Protein AF-G2Z989-F1 (afdb_monomer_lite)

Organism: Listeria ivanovii (strain ATCC BAA-678 / PAM 55) (NCBI:txid881621)

pLDDT: mean 80.92, std 8.02, range [47.34, 90.38]

Radius of gyration: 18.55 Å; chains: 1; bounding box: 45×17×51 Å

Foldseek 3Di:
DLLVLLVVLLVVLVVQVVVLVVVLVVVLVCCVVVVDDDDNPDRSCVDPSNVVSVVSNVSSVVSVVVVVVVVVVVVVD

Sequence (77 aa):
MNFKYFMLNGIIGLILVFLIQSLQFIRVLAIKSGFMDGSPDYNLLTTHLVIVPIVFFIISLIFLLLWLYKDLEINKG

Structure (mmCIF, N/CA/C/O backbone):
data_AF-G2Z989-F1
#
_entry.id   AF-G2Z989-F1
#
loop_
_atom_site.group_PDB
_atom_site.id
_atom_site.type_symbol
_atom_site.label_atom_id
_atom_site.label_alt_id
_atom_site.label_comp_id
_atom_site.label_asym_id
_atom_site.label_entity_id
_atom_site.label_seq_id
_atom_site.pdbx_PDB_ins_code
_atom_site.Cartn_x
_atom_site.Cartn_y
_atom_site.Cartn_z
_atom_site.occupancy
_atom_site.B_iso_or_equiv
_atom_site.auth_seq_id
_atom_site.auth_comp_id
_atom_site.auth_asym_id
_atom_site.auth_atom_id
_atom_site.pdbx_PDB_model_num
ATOM 1 N N . MET A 1 1 ? -6.710 3.283 21.402 1.00 61.34 1 MET A N 1
ATOM 2 C CA . MET A 1 1 ? -5.877 2.130 20.983 1.00 61.34 1 MET A CA 1
ATOM 3 C C . MET A 1 1 ? -6.066 1.816 19.499 1.00 61.34 1 MET A C 1
ATOM 5 O O . MET A 1 1 ? -5.107 1.963 18.758 1.00 61.34 1 MET A O 1
ATOM 9 N N . ASN A 1 2 ? -7.289 1.527 19.037 1.00 66.44 2 ASN A N 1
ATOM 10 C CA . ASN A 1 2 ? -7.584 1.198 17.627 1.00 66.44 2 ASN A CA 1
ATOM 11 C C . ASN A 1 2 ? -7.267 2.327 16.624 1.00 66.44 2 ASN A C 1
ATOM 13 O O . ASN A 1 2 ? -6.732 2.047 15.558 1.00 66.44 2 ASN A O 1
ATOM 17 N N . PHE A 1 3 ? -7.472 3.601 16.991 1.00 73.81 3 PHE A N 1
ATOM 18 C CA . PHE A 1 3 ? -7.145 4.745 16.122 1.00 73.81 3 PHE A CA 1
ATOM 19 C C . PHE A 1 3 ? -5.646 4.850 15.772 1.00 73.81 3 PHE A C 1
ATOM 21 O O . PHE A 1 3 ? -5.284 5.175 14.645 1.00 73.81 3 PHE A O 1
ATOM 28 N N . LYS A 1 4 ? -4.752 4.500 16.710 1.00 77.75 4 LYS A N 1
ATOM 29 C CA . LYS A 1 4 ? -3.302 4.455 16.449 1.00 77.75 4 LYS A CA 1
ATOM 30 C C . LYS A 1 4 ? -2.961 3.379 15.413 1.00 77.75 4 LYS A C 1
ATOM 32 O O . LYS A 1 4 ? -2.148 3.631 14.532 1.00 77.75 4 LYS A O 1
ATOM 37 N N . TYR A 1 5 ? -3.600 2.209 15.493 1.00 77.94 5 TYR A N 1
ATOM 38 C CA . TYR A 1 5 ? -3.423 1.134 14.512 1.00 77.94 5 TYR A CA 1
ATOM 39 C C . TYR A 1 5 ? -4.049 1.466 13.154 1.00 77.94 5 TYR A C 1
ATOM 41 O O . TYR A 1 5 ? -3.469 1.119 12.131 1.00 77.94 5 TYR A O 1
ATOM 49 N N . PHE A 1 6 ? -5.176 2.183 13.124 1.00 78.62 6 PHE A N 1
ATOM 50 C CA . PHE A 1 6 ? -5.746 2.741 11.895 1.00 78.62 6 PHE A CA 1
ATOM 51 C C . PHE A 1 6 ? -4.734 3.648 11.182 1.00 78.62 6 PHE A C 1
ATOM 53 O O . PHE A 1 6 ? -4.372 3.370 10.037 1.00 78.62 6 PHE A O 1
ATOM 60 N N . MET A 1 7 ? -4.229 4.670 11.885 1.00 79.44 7 MET A N 1
ATOM 61 C CA . MET A 1 7 ? -3.263 5.632 11.344 1.00 79.44 7 MET A CA 1
ATOM 62 C C . MET A 1 7 ? -1.980 4.942 10.876 1.00 79.44 7 MET A C 1
ATOM 64 O O . MET A 1 7 ? -1.494 5.212 9.782 1.00 79.44 7 MET A O 1
ATOM 68 N N . LEU A 1 8 ? -1.450 4.014 11.676 1.00 82.56 8 LEU A N 1
ATOM 69 C CA . LEU A 1 8 ? -0.217 3.299 11.360 1.00 82.56 8 LEU A CA 1
ATOM 70 C C . LEU A 1 8 ? -0.386 2.391 10.131 1.00 82.56 8 LEU A C 1
ATOM 72 O O . LEU A 1 8 ? 0.437 2.455 9.223 1.00 82.56 8 LEU A O 1
ATOM 76 N N . ASN A 1 9 ? -1.470 1.612 10.046 1.00 81.44 9 ASN A N 1
ATOM 77 C CA . ASN A 1 9 ? -1.743 0.773 8.872 1.00 81.44 9 ASN A CA 1
ATOM 78 C C . ASN A 1 9 ? -2.037 1.602 7.614 1.00 81.44 9 ASN A C 1
ATOM 80 O O . ASN A 1 9 ? -1.609 1.225 6.526 1.00 81.44 9 ASN A O 1
ATOM 84 N N . GLY A 1 10 ? -2.713 2.746 7.756 1.00 80.25 10 GLY A N 1
ATOM 85 C CA . GLY A 1 10 ? -2.965 3.665 6.645 1.00 80.25 10 GLY A CA 1
ATOM 86 C C . GLY A 1 10 ? -1.672 4.271 6.094 1.00 80.25 10 GLY A C 1
ATOM 87 O O . GLY A 1 10 ? -1.457 4.277 4.884 1.00 80.25 10 GLY A O 1
ATOM 88 N N . ILE A 1 11 ? -0.769 4.707 6.979 1.00 88.25 11 ILE A N 1
ATOM 89 C CA . ILE A 1 11 ? 0.553 5.220 6.593 1.00 88.25 11 ILE A CA 1
ATOM 90 C C . ILE A 1 11 ? 1.393 4.121 5.930 1.00 88.25 11 ILE A C 1
ATOM 92 O O . ILE A 1 11 ? 1.999 4.377 4.894 1.00 88.25 11 ILE A O 1
ATOM 96 N N . ILE A 1 12 ? 1.398 2.895 6.465 1.00 87.50 12 ILE A N 1
ATOM 97 C CA . ILE A 1 12 ? 2.103 1.764 5.838 1.00 87.50 12 ILE A CA 1
ATOM 98 C C . ILE A 1 12 ? 1.552 1.481 4.434 1.00 87.50 12 ILE A C 1
ATOM 100 O O . ILE A 1 12 ? 2.336 1.333 3.497 1.00 87.50 12 ILE A O 1
ATOM 104 N N . GLY A 1 13 ? 0.227 1.460 4.262 1.00 84.69 13 GLY A N 1
ATOM 105 C CA . GLY A 1 13 ? -0.406 1.296 2.952 1.00 84.69 13 GLY A CA 1
ATOM 106 C C . GLY A 1 13 ? 0.026 2.374 1.953 1.00 84.69 13 GLY A C 1
ATOM 107 O O . GLY A 1 13 ? 0.412 2.052 0.830 1.00 84.69 13 GLY A O 1
ATOM 108 N N . LEU A 1 14 ? 0.054 3.643 2.374 1.00 86.31 14 LEU A N 1
ATOM 109 C CA . LEU A 1 14 ? 0.523 4.762 1.547 1.00 86.31 14 LE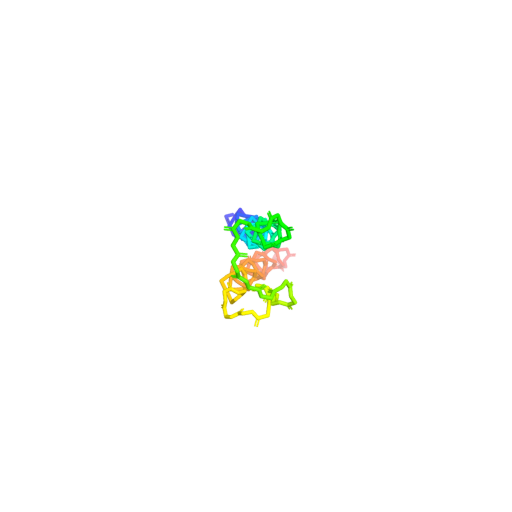U A CA 1
ATOM 110 C C . LEU A 1 14 ? 2.008 4.652 1.182 1.00 86.31 14 LEU A C 1
ATOM 112 O O . LEU A 1 14 ? 2.366 4.872 0.025 1.00 86.31 14 LEU A O 1
ATOM 116 N N . ILE A 1 15 ? 2.864 4.277 2.135 1.00 90.38 15 ILE A N 1
ATOM 117 C CA . ILE A 1 15 ? 4.297 4.064 1.888 1.00 90.38 15 ILE A CA 1
ATOM 118 C C . ILE A 1 15 ? 4.497 2.942 0.865 1.00 90.38 15 ILE A C 1
ATOM 120 O O . ILE A 1 15 ? 5.307 3.084 -0.047 1.00 90.38 15 ILE A O 1
ATOM 124 N N . LEU A 1 16 ? 3.739 1.848 0.963 1.00 86.38 16 LEU A N 1
ATOM 125 C CA . LEU A 1 16 ? 3.816 0.739 0.011 1.00 86.38 16 LEU A CA 1
ATOM 126 C C . LEU A 1 16 ? 3.387 1.154 -1.402 1.00 86.38 16 LEU A C 1
ATOM 128 O O . LEU A 1 16 ? 4.065 0.800 -2.366 1.00 86.38 16 LEU A O 1
ATOM 132 N N . VAL A 1 17 ? 2.315 1.943 -1.541 1.00 87.62 17 VAL A N 1
ATOM 133 C CA . VAL A 1 17 ? 1.919 2.511 -2.844 1.00 87.62 17 VAL A CA 1
ATOM 134 C C . VAL A 1 17 ? 3.023 3.409 -3.396 1.00 87.62 17 VAL A C 1
ATOM 136 O O . VAL A 1 17 ? 3.382 3.289 -4.567 1.00 87.62 17 VAL A O 1
ATOM 139 N N . PHE A 1 18 ? 3.595 4.276 -2.558 1.00 87.19 18 PHE A N 1
ATOM 140 C CA . PHE A 1 18 ? 4.690 5.154 -2.955 1.00 87.19 18 PHE A CA 1
ATOM 141 C C . PHE A 1 18 ? 5.904 4.359 -3.451 1.00 87.19 18 PHE A C 1
ATOM 143 O O . PHE A 1 18 ? 6.420 4.653 -4.525 1.00 87.19 18 PHE A O 1
ATOM 150 N N . LEU A 1 19 ? 6.306 3.305 -2.736 1.00 89.19 19 LEU A N 1
ATOM 151 C CA . LEU A 1 19 ? 7.421 2.445 -3.134 1.00 89.19 19 LEU A CA 1
ATOM 152 C C . LEU A 1 19 ? 7.181 1.766 -4.487 1.00 89.19 19 LEU A C 1
ATOM 154 O O . LEU A 1 19 ? 8.077 1.781 -5.330 1.00 89.19 19 LEU A O 1
ATOM 158 N N . ILE A 1 20 ? 5.985 1.214 -4.725 1.00 87.94 20 ILE A N 1
ATOM 159 C CA . ILE A 1 20 ? 5.631 0.593 -6.014 1.00 87.94 20 ILE A CA 1
ATOM 160 C C . ILE A 1 20 ? 5.742 1.61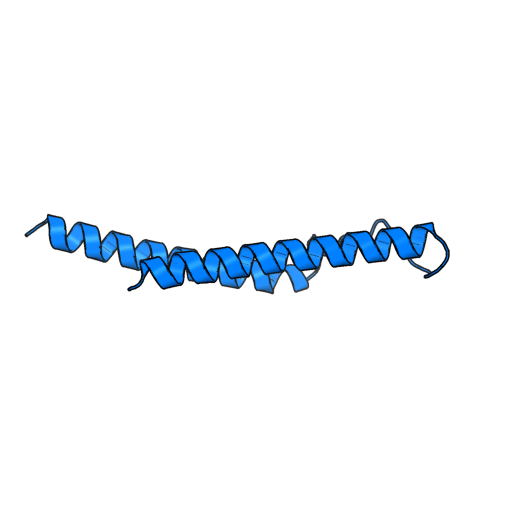8 -7.152 1.00 87.94 20 ILE A C 1
ATOM 162 O O . ILE A 1 20 ? 6.331 1.325 -8.193 1.00 87.94 20 ILE A O 1
ATOM 166 N N . GLN A 1 21 ? 5.249 2.838 -6.933 1.00 84.94 21 GLN A N 1
ATOM 167 C CA . GLN A 1 21 ? 5.331 3.925 -7.910 1.00 84.94 21 GLN A CA 1
ATOM 168 C C . GLN A 1 21 ? 6.777 4.382 -8.153 1.00 84.94 21 GLN A C 1
ATOM 170 O O . GLN A 1 21 ? 7.166 4.608 -9.299 1.00 84.94 21 GLN A O 1
ATOM 175 N N . SER A 1 22 ? 7.604 4.476 -7.107 1.00 86.25 22 SER A N 1
ATOM 176 C CA . SER A 1 22 ? 9.029 4.803 -7.239 1.00 86.25 22 SER A CA 1
ATOM 177 C C . SER A 1 22 ? 9.794 3.728 -8.013 1.00 86.25 22 SER A C 1
ATOM 179 O O . SER A 1 22 ? 10.578 4.055 -8.900 1.00 86.25 22 SER A O 1
ATOM 181 N N . LEU A 1 23 ? 9.535 2.447 -7.736 1.00 87.25 23 LEU A N 1
ATOM 182 C CA . LEU A 1 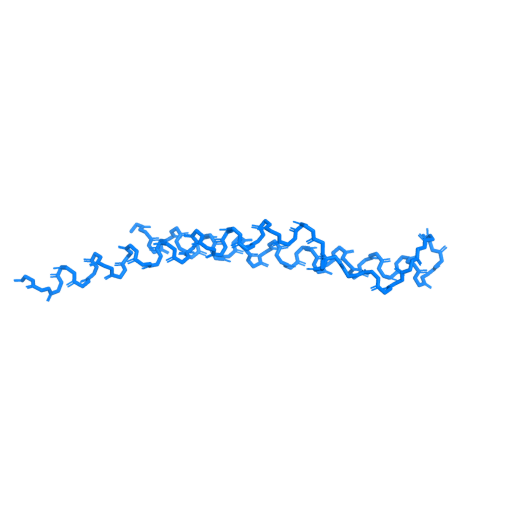23 ? 10.099 1.317 -8.482 1.00 87.25 23 LEU A CA 1
ATOM 183 C C . LEU A 1 23 ? 9.709 1.371 -9.961 1.00 87.25 23 LEU A C 1
ATOM 185 O O . LEU A 1 23 ? 10.554 1.168 -10.834 1.00 87.25 23 LEU A O 1
ATOM 189 N N . GLN A 1 24 ? 8.450 1.697 -10.252 1.00 86.12 24 GLN A N 1
ATOM 190 C CA . GLN A 1 24 ? 7.983 1.867 -11.622 1.00 86.12 24 GLN A CA 1
ATOM 191 C C . GLN A 1 24 ? 8.693 3.017 -12.326 1.00 86.12 24 GLN A C 1
ATOM 193 O O . GLN A 1 24 ? 9.134 2.861 -13.463 1.00 86.12 24 GLN A O 1
ATOM 198 N N . PHE A 1 25 ? 8.841 4.152 -11.647 1.00 86.56 25 PHE A N 1
ATOM 199 C CA . PHE A 1 25 ? 9.544 5.309 -12.182 1.00 86.56 25 PHE A CA 1
ATOM 200 C C . PHE A 1 25 ? 11.004 4.981 -12.517 1.00 86.56 25 PHE A C 1
ATOM 202 O O . PHE A 1 25 ? 11.449 5.253 -13.631 1.00 86.56 25 PHE A O 1
ATOM 209 N N . ILE A 1 26 ? 11.724 4.325 -11.599 1.00 88.31 26 ILE A N 1
ATOM 210 C CA . ILE A 1 26 ? 13.115 3.897 -11.815 1.00 88.31 26 ILE A CA 1
ATOM 211 C C . ILE A 1 26 ? 13.204 2.919 -12.990 1.00 88.31 26 ILE A C 1
ATOM 213 O O . ILE A 1 26 ? 14.070 3.079 -13.847 1.00 88.31 26 ILE A O 1
ATOM 217 N N . ARG A 1 27 ? 12.293 1.942 -13.080 1.00 86.50 27 ARG A N 1
ATOM 218 C CA . ARG A 1 27 ? 12.252 0.984 -14.193 1.00 86.50 27 ARG A CA 1
ATOM 219 C C . ARG A 1 27 ? 12.035 1.682 -15.534 1.00 86.50 27 ARG A C 1
ATOM 221 O O . ARG A 1 27 ? 12.759 1.407 -16.484 1.00 86.50 27 ARG A O 1
ATOM 228 N N . VAL A 1 28 ? 11.060 2.586 -15.622 1.00 87.19 28 VAL A N 1
ATOM 229 C CA . VAL A 1 28 ? 10.783 3.342 -16.854 1.00 87.19 28 VAL A CA 1
ATOM 230 C C . VAL A 1 28 ? 11.989 4.195 -17.242 1.00 87.19 28 VAL A C 1
ATOM 232 O O . VAL A 1 28 ? 12.328 4.269 -18.422 1.00 87.19 28 VAL A O 1
ATOM 235 N N . LEU A 1 29 ? 12.660 4.810 -16.267 1.00 87.62 29 LEU A N 1
ATOM 236 C CA . LEU A 1 29 ? 13.870 5.589 -16.503 1.00 87.62 29 LEU A CA 1
ATOM 237 C C . LEU A 1 29 ? 15.016 4.710 -17.030 1.00 87.62 29 LEU A C 1
ATOM 239 O O . LEU A 1 29 ? 15.645 5.085 -18.013 1.00 87.62 29 LEU A O 1
ATOM 243 N N . ALA A 1 30 ? 15.233 3.535 -16.430 1.00 87.81 30 ALA A N 1
ATOM 244 C CA . ALA A 1 30 ? 16.254 2.570 -16.843 1.00 87.81 30 ALA A CA 1
ATOM 245 C C . ALA A 1 30 ? 16.013 2.012 -18.257 1.00 87.81 30 ALA A C 1
ATOM 247 O O . ALA A 1 30 ? 16.964 1.798 -19.006 1.00 87.81 30 ALA A O 1
ATOM 248 N N . ILE A 1 31 ? 14.745 1.822 -18.641 1.00 88.19 31 ILE A N 1
ATOM 249 C CA . ILE A 1 31 ? 14.371 1.425 -20.006 1.00 88.19 31 ILE A CA 1
ATOM 250 C C . ILE A 1 31 ? 14.658 2.559 -20.990 1.00 88.19 31 ILE A C 1
ATOM 252 O O . ILE A 1 31 ? 15.303 2.355 -22.015 1.00 88.19 31 ILE A O 1
ATOM 256 N N . LYS A 1 32 ? 14.227 3.785 -20.672 1.00 86.19 32 LYS A N 1
ATOM 257 C CA . LYS A 1 32 ? 14.440 4.947 -21.549 1.00 86.19 32 LYS A CA 1
ATOM 258 C C . LYS A 1 32 ? 15.912 5.322 -21.711 1.00 86.19 32 LYS A C 1
ATOM 260 O O . LYS A 1 32 ? 16.273 5.859 -22.751 1.00 86.19 32 LYS A O 1
ATOM 265 N N . SER A 1 33 ? 16.750 5.062 -20.710 1.00 88.56 33 SER A N 1
ATOM 266 C CA . SER A 1 33 ? 18.193 5.310 -20.784 1.00 88.56 33 SER A CA 1
ATOM 267 C C . SER A 1 33 ? 18.969 4.221 -21.532 1.00 88.56 33 SER A C 1
ATOM 269 O O . SER A 1 33 ? 20.182 4.352 -21.679 1.00 88.56 33 SER A O 1
ATOM 271 N N . GLY A 1 34 ? 18.302 3.156 -21.995 1.00 87.62 34 GLY A N 1
ATOM 272 C CA . GLY A 1 34 ? 18.953 2.015 -22.646 1.00 87.62 34 GLY A CA 1
ATOM 273 C C . GLY A 1 34 ? 19.766 1.143 -21.685 1.00 87.62 34 GLY A C 1
ATOM 274 O O . GLY A 1 34 ? 20.576 0.337 -22.128 1.00 87.62 34 GLY A O 1
ATOM 275 N N . PHE A 1 35 ? 19.574 1.307 -20.372 1.00 88.62 35 PHE A N 1
ATOM 276 C CA . PHE A 1 35 ? 20.261 0.517 -19.347 1.00 88.62 35 PHE A CA 1
ATOM 277 C C . PHE A 1 35 ? 19.596 -0.849 -19.128 1.00 88.62 35 PHE A C 1
ATOM 279 O O . PHE A 1 35 ? 20.200 -1.755 -18.557 1.00 88.62 35 PHE A O 1
ATOM 286 N N . MET A 1 36 ? 18.335 -0.991 -19.545 1.00 85.06 36 MET A N 1
ATOM 287 C CA . MET A 1 36 ? 17.537 -2.198 -19.367 1.00 85.06 36 MET A CA 1
ATOM 288 C C . MET A 1 36 ? 16.559 -2.377 -20.533 1.00 85.06 36 MET A C 1
ATOM 290 O O . MET A 1 36 ? 15.840 -1.445 -20.880 1.00 85.06 36 MET A O 1
ATOM 294 N N . ASP A 1 37 ? 16.476 -3.582 -21.095 1.00 78.50 37 ASP A N 1
ATOM 295 C CA . ASP A 1 37 ? 15.469 -3.903 -22.110 1.00 78.50 37 ASP A CA 1
ATOM 296 C C . ASP A 1 37 ? 14.092 -4.153 -21.478 1.00 78.50 37 ASP A C 1
ATOM 298 O O . ASP A 1 37 ? 13.951 -4.802 -20.436 1.00 78.50 37 ASP A O 1
ATOM 302 N N . GLY A 1 38 ? 13.042 -3.648 -22.124 1.00 78.00 38 GLY A N 1
ATOM 303 C CA . GLY A 1 38 ? 11.659 -3.853 -21.706 1.00 78.00 38 GLY A CA 1
ATOM 304 C C . GLY A 1 38 ? 10.699 -2.833 -22.312 1.00 78.00 38 GLY A C 1
ATOM 305 O O . GLY A 1 38 ? 11.116 -1.824 -22.871 1.00 78.00 38 GLY A O 1
ATOM 306 N N . SER A 1 39 ? 9.393 -3.082 -22.185 1.00 77.69 39 SER A N 1
ATOM 307 C CA . SER A 1 39 ? 8.373 -2.100 -22.573 1.00 77.69 39 SER A CA 1
ATOM 308 C C . SER A 1 39 ? 8.078 -1.138 -21.408 1.00 77.69 39 SER A C 1
ATOM 310 O O . SER A 1 39 ? 7.819 -1.604 -20.290 1.00 77.69 39 SER A O 1
ATOM 312 N N . PRO A 1 40 ? 8.081 0.189 -21.646 1.00 74.62 40 PRO A N 1
ATOM 313 C CA . PRO A 1 40 ? 7.691 1.188 -20.652 1.00 74.62 40 PRO A CA 1
ATOM 314 C C . PRO A 1 40 ? 6.175 1.226 -20.401 1.00 74.62 40 PRO A C 1
ATOM 316 O O . PRO A 1 40 ? 5.746 1.850 -19.433 1.00 74.62 40 PRO A O 1
ATOM 319 N N . ASP A 1 41 ? 5.373 0.553 -21.232 1.00 74.56 41 ASP A N 1
ATOM 320 C CA . A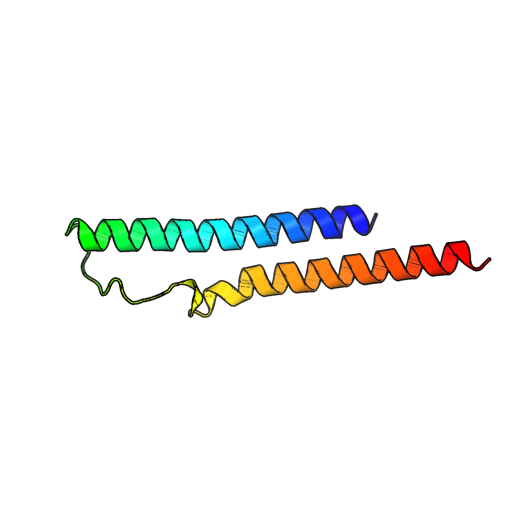SP A 1 41 ? 3.908 0.542 -21.126 1.00 74.56 41 ASP A CA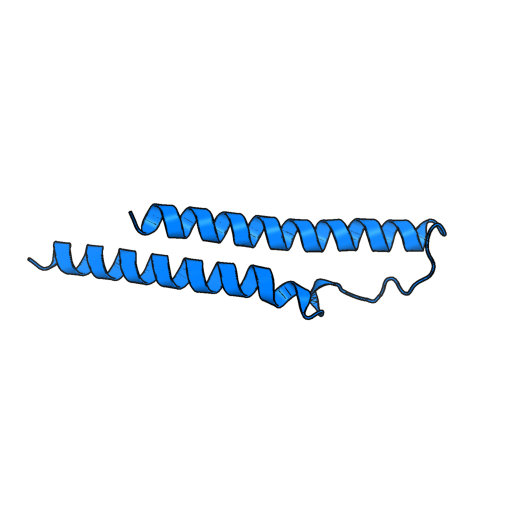 1
ATOM 321 C C . ASP A 1 41 ? 3.406 -0.391 -20.013 1.00 74.56 41 ASP A C 1
ATOM 323 O O . ASP A 1 41 ? 2.228 -0.385 -19.651 1.00 74.56 41 ASP A O 1
ATOM 327 N N . TYR A 1 42 ? 4.300 -1.200 -19.437 1.00 70.88 42 TYR A N 1
ATOM 328 C CA . TYR A 1 42 ? 3.956 -2.108 -18.356 1.00 70.88 42 TYR A CA 1
ATOM 329 C C . TYR A 1 42 ? 3.848 -1.374 -17.015 1.00 70.88 42 TYR A C 1
ATOM 331 O O . TYR A 1 42 ? 4.846 -0.962 -16.418 1.00 70.88 42 TYR A O 1
ATOM 339 N N . ASN A 1 43 ? 2.622 -1.264 -16.509 1.00 74.75 43 ASN A N 1
ATOM 340 C CA . ASN A 1 43 ? 2.322 -0.608 -15.245 1.00 74.75 43 ASN A CA 1
ATOM 341 C C . ASN A 1 43 ? 2.458 -1.597 -14.069 1.00 74.75 43 ASN A C 1
ATOM 343 O O . ASN A 1 43 ? 1.781 -2.617 -14.025 1.00 74.75 43 ASN A O 1
ATOM 347 N N . LEU A 1 44 ? 3.311 -1.314 -13.080 1.00 70.94 44 LEU A N 1
ATOM 348 C CA . LEU A 1 44 ? 3.399 -2.127 -11.860 1.00 70.94 44 LEU A CA 1
ATOM 349 C C . LEU A 1 44 ? 2.122 -2.009 -11.023 1.00 70.94 44 LEU A C 1
ATOM 351 O O . LEU A 1 44 ? 1.802 -2.950 -10.295 1.00 70.94 44 LEU A O 1
ATOM 355 N N . LEU A 1 45 ? 1.337 -0.936 -11.184 1.00 69.06 45 LEU A N 1
ATOM 356 C CA . LEU A 1 45 ? 0.036 -0.828 -10.529 1.00 69.06 45 LEU A CA 1
ATOM 357 C C . LEU A 1 45 ? -1.020 -1.813 -11.057 1.00 69.06 45 LEU A C 1
ATOM 359 O O . LEU A 1 45 ? -2.004 -2.080 -10.373 1.00 69.06 45 LEU A O 1
ATOM 363 N N . THR A 1 46 ? -0.847 -2.364 -12.260 1.00 71.50 46 THR A N 1
ATOM 364 C CA . THR A 1 46 ? -1.777 -3.366 -12.809 1.00 71.50 46 THR A CA 1
ATOM 365 C C . THR A 1 46 ? -1.362 -4.795 -12.468 1.00 71.50 46 THR A C 1
ATOM 367 O O . THR A 1 46 ? -2.030 -5.747 -12.866 1.00 71.50 46 THR A O 1
ATOM 370 N N . THR A 1 47 ? -0.278 -4.965 -11.708 1.00 76.69 47 THR A N 1
ATOM 371 C CA . THR A 1 47 ? 0.194 -6.279 -11.271 1.00 76.69 47 THR A CA 1
ATOM 372 C C . THR A 1 47 ? -0.388 -6.690 -9.927 1.00 76.69 47 THR A C 1
ATOM 374 O O . THR A 1 47 ? -0.813 -5.864 -9.117 1.00 76.69 47 THR A O 1
ATOM 377 N N . HIS A 1 48 ? -0.313 -7.991 -9.638 1.00 76.81 48 HIS A N 1
ATOM 378 C CA . HIS A 1 48 ? -0.688 -8.562 -8.342 1.00 76.81 48 HIS A CA 1
ATOM 379 C C . HIS A 1 48 ? 0.054 -7.934 -7.145 1.00 76.81 48 HIS A C 1
ATOM 381 O O . HIS A 1 48 ? -0.385 -8.095 -6.010 1.00 76.81 48 HIS A O 1
ATOM 387 N N . LEU A 1 49 ? 1.135 -7.176 -7.368 1.00 76.06 49 LEU A N 1
ATOM 388 C CA . LEU A 1 49 ? 1.885 -6.488 -6.316 1.00 76.06 49 LEU A CA 1
ATOM 389 C C . LEU A 1 49 ? 1.064 -5.392 -5.606 1.00 76.06 49 LEU A C 1
ATOM 391 O O . LEU A 1 49 ? 1.303 -5.110 -4.433 1.00 76.06 49 LEU A O 1
ATOM 395 N N . VAL A 1 50 ? 0.047 -4.828 -6.269 1.00 80.75 50 VAL A N 1
ATOM 396 C CA . VAL A 1 50 ? -0.873 -3.832 -5.680 1.00 80.75 50 VAL A CA 1
ATOM 397 C C . VAL A 1 50 ? -1.817 -4.426 -4.637 1.00 80.75 50 VAL A C 1
ATOM 399 O O . VAL A 1 50 ? -2.359 -3.700 -3.805 1.00 80.75 50 VAL A O 1
ATOM 402 N N . ILE A 1 51 ? -1.966 -5.749 -4.596 1.00 82.81 51 ILE A N 1
ATOM 403 C CA . ILE A 1 51 ? -2.789 -6.417 -3.581 1.00 82.81 51 ILE A CA 1
ATOM 404 C C . ILE A 1 51 ? -2.265 -6.109 -2.171 1.00 82.81 51 ILE A C 1
ATOM 406 O O . ILE A 1 51 ? -3.058 -5.921 -1.252 1.00 82.81 51 ILE A O 1
ATOM 410 N N . VAL A 1 52 ? -0.945 -5.984 -1.995 1.00 82.19 52 VAL A N 1
ATOM 411 C CA . VAL A 1 52 ? -0.326 -5.744 -0.683 1.00 82.19 52 VAL A CA 1
ATOM 412 C C . VAL A 1 52 ? -0.781 -4.413 -0.060 1.00 82.19 52 VAL A C 1
ATOM 414 O O . VAL A 1 52 ? -1.356 -4.455 1.029 1.00 82.19 52 VAL A O 1
ATOM 417 N N . PRO A 1 53 ? -0.610 -3.236 -0.701 1.00 81.81 53 PRO A N 1
ATOM 418 C CA . PRO A 1 53 ? -1.122 -1.988 -0.138 1.00 81.81 53 PRO A CA 1
ATOM 419 C C . PRO A 1 53 ? -2.646 -1.992 0.038 1.00 81.81 53 PRO A C 1
ATOM 421 O O . PRO A 1 53 ? -3.128 -1.458 1.036 1.00 81.81 53 PRO A O 1
ATOM 424 N N . ILE A 1 54 ? -3.410 -2.631 -0.860 1.00 85.00 54 ILE A N 1
ATOM 425 C CA . ILE A 1 54 ? -4.873 -2.751 -0.726 1.00 85.00 54 ILE A CA 1
ATOM 426 C C . ILE A 1 54 ? -5.253 -3.466 0.575 1.00 85.00 54 ILE A C 1
ATOM 428 O O . ILE A 1 54 ? -6.118 -2.986 1.306 1.00 85.00 54 ILE A O 1
ATOM 432 N N . VAL A 1 55 ? -4.595 -4.581 0.904 1.00 86.75 55 VAL A N 1
ATOM 433 C CA . VAL A 1 55 ? -4.851 -5.320 2.150 1.00 86.75 55 VAL A CA 1
ATOM 434 C C . VAL A 1 55 ? -4.589 -4.438 3.372 1.00 86.75 55 VAL A C 1
ATOM 436 O O . VAL A 1 55 ? -5.410 -4.405 4.288 1.00 86.75 55 VAL A O 1
ATOM 439 N N . PHE A 1 56 ? -3.504 -3.659 3.371 1.00 82.62 56 PHE A N 1
ATOM 440 C CA . PHE A 1 56 ? -3.220 -2.712 4.454 1.00 82.62 56 PHE A CA 1
ATOM 441 C C . PHE A 1 56 ? -4.281 -1.610 4.576 1.00 82.62 56 PHE A C 1
ATOM 443 O O . PHE A 1 56 ? -4.677 -1.271 5.694 1.00 82.62 56 PHE A O 1
ATOM 450 N N . PHE A 1 57 ? -4.802 -1.096 3.458 1.00 82.75 57 PHE A N 1
ATOM 451 C CA . PHE A 1 57 ? -5.917 -0.145 3.469 1.00 82.75 57 PHE A CA 1
ATOM 452 C C . PHE A 1 57 ? -7.204 -0.756 4.031 1.00 82.75 57 PHE A C 1
ATOM 454 O O . PHE A 1 57 ? -7.874 -0.122 4.845 1.00 82.75 57 PHE A O 1
ATOM 461 N N . ILE A 1 58 ? -7.532 -1.995 3.661 1.00 89.06 58 ILE A N 1
ATOM 462 C CA . ILE A 1 58 ? -8.712 -2.700 4.184 1.00 89.06 58 ILE A CA 1
ATOM 463 C C . ILE A 1 58 ? -8.577 -2.922 5.695 1.00 89.06 58 ILE A C 1
ATOM 465 O O . ILE A 1 58 ? -9.501 -2.623 6.448 1.00 89.06 58 ILE A O 1
ATOM 469 N N . ILE A 1 59 ? -7.414 -3.382 6.161 1.00 87.06 59 ILE A N 1
ATOM 470 C CA . ILE A 1 59 ? -7.140 -3.562 7.594 1.00 87.06 59 ILE A CA 1
ATOM 471 C C . ILE A 1 59 ? -7.252 -2.226 8.339 1.00 87.06 59 ILE A C 1
ATOM 473 O O . ILE A 1 59 ? -7.846 -2.165 9.416 1.00 87.06 59 ILE A O 1
ATOM 477 N N . SER A 1 60 ? -6.727 -1.143 7.758 1.00 84.19 60 SER A N 1
ATOM 478 C CA . SER A 1 60 ? -6.872 0.209 8.299 1.00 84.19 60 SER A CA 1
ATOM 479 C C . SER A 1 60 ? -8.358 0.573 8.461 1.00 84.19 60 SER A C 1
ATOM 481 O O . SER A 1 60 ? -8.782 0.908 9.568 1.00 84.19 60 SER A O 1
ATOM 483 N N . LEU A 1 61 ? -9.186 0.389 7.426 1.00 85.44 61 LEU A N 1
ATOM 484 C CA . LEU A 1 61 ? -10.632 0.646 7.491 1.00 85.44 61 LEU A CA 1
ATOM 485 C C . LEU A 1 61 ? -11.346 -0.170 8.577 1.00 85.44 61 LEU A C 1
ATOM 487 O O . LEU A 1 61 ? -12.203 0.371 9.273 1.00 85.44 61 LEU A O 1
ATOM 491 N N . ILE A 1 62 ? -10.972 -1.436 8.781 1.00 87.94 62 ILE A N 1
ATOM 492 C CA . ILE A 1 62 ? -11.534 -2.268 9.857 1.00 87.94 62 ILE A CA 1
ATOM 493 C C . ILE A 1 62 ? -11.228 -1.655 11.232 1.00 87.94 62 ILE A C 1
ATOM 495 O O . ILE A 1 62 ? -12.123 -1.528 12.069 1.00 87.94 62 ILE A O 1
ATOM 499 N N . PHE A 1 63 ? -9.988 -1.214 11.468 1.00 83.31 63 PHE A N 1
ATOM 500 C CA . PHE A 1 63 ? -9.624 -0.545 12.722 1.00 83.31 63 PHE A CA 1
ATOM 501 C C . PHE A 1 63 ? -10.340 0.795 12.920 1.00 83.31 63 PHE A C 1
ATOM 503 O O . PHE A 1 63 ? -10.663 1.139 14.061 1.00 83.31 63 PHE A O 1
ATOM 510 N N . LEU A 1 64 ? -10.614 1.531 11.838 1.00 82.88 64 LEU A N 1
ATOM 511 C CA . LEU A 1 64 ? -11.421 2.752 11.882 1.00 82.88 64 LEU A CA 1
ATOM 512 C C . LEU A 1 64 ? -12.862 2.445 12.301 1.00 82.88 64 LEU A C 1
ATOM 514 O O . LEU A 1 64 ? -13.392 3.106 13.193 1.00 82.88 64 LEU A O 1
ATOM 518 N N . LEU A 1 65 ? -13.468 1.414 11.706 1.00 84.62 65 LEU A N 1
ATOM 519 C CA . LEU A 1 65 ? -14.835 0.994 12.011 1.00 84.62 65 LEU A CA 1
ATOM 520 C C . LEU A 1 65 ? -14.975 0.562 13.478 1.00 84.62 65 LEU A C 1
ATOM 522 O O . LEU A 1 65 ? -15.897 0.987 14.168 1.00 84.62 65 LEU A O 1
ATOM 526 N N . LEU A 1 66 ? -14.018 -0.228 13.976 1.00 85.31 66 LEU A N 1
ATOM 527 C CA . LEU A 1 66 ? -13.969 -0.662 15.375 1.00 85.31 66 LEU A CA 1
ATOM 528 C C . LEU A 1 66 ? -13.782 0.506 16.347 1.00 85.31 66 LEU A C 1
ATOM 530 O O . LEU A 1 66 ? -14.267 0.457 17.477 1.00 85.31 66 LEU A O 1
ATOM 534 N N . TRP A 1 67 ? -13.040 1.540 15.947 1.00 82.88 67 TRP A N 1
ATOM 535 C CA . TRP A 1 67 ? -12.896 2.745 16.757 1.00 82.88 67 TRP A CA 1
ATOM 536 C C . TRP A 1 67 ? -14.201 3.549 16.801 1.00 82.88 67 TRP A C 1
ATOM 538 O O . TRP A 1 67 ? -14.646 3.878 17.897 1.00 82.88 67 TRP A O 1
ATOM 548 N N . LEU A 1 68 ? -14.841 3.780 15.649 1.00 84.00 68 LEU A N 1
ATOM 549 C CA . LEU A 1 68 ? -16.128 4.481 15.560 1.00 84.00 68 LEU A CA 1
ATOM 550 C C . LEU A 1 68 ? -17.229 3.774 16.351 1.00 84.00 68 LEU A C 1
ATOM 552 O O . LEU A 1 68 ? -17.974 4.427 17.074 1.00 84.00 68 LEU A O 1
ATOM 556 N N . TYR A 1 69 ? -17.321 2.447 16.245 1.00 84.94 69 TYR A N 1
ATOM 557 C CA . TYR A 1 69 ? -18.329 1.676 16.972 1.00 84.94 69 TYR A CA 1
ATOM 558 C C . TYR A 1 69 ? -18.175 1.845 18.485 1.00 84.94 69 TYR A C 1
ATOM 560 O O . TYR A 1 69 ? -19.142 2.153 19.176 1.00 84.94 69 TYR A O 1
ATOM 568 N N . LYS A 1 70 ? -16.940 1.729 18.987 1.00 80.19 70 LYS A N 1
ATOM 569 C CA . LYS A 1 70 ? -16.638 1.921 20.407 1.00 80.19 70 LYS A CA 1
ATOM 570 C C . LYS A 1 70 ? -16.955 3.344 20.881 1.00 80.19 70 LYS A C 1
ATOM 572 O O . LYS A 1 70 ? -17.452 3.510 21.988 1.00 80.19 70 LYS A O 1
ATOM 577 N N . ASP A 1 71 ? -16.654 4.358 20.075 1.00 79.25 71 ASP A N 1
ATOM 578 C CA . ASP A 1 71 ? -16.912 5.759 20.430 1.00 79.25 71 ASP A CA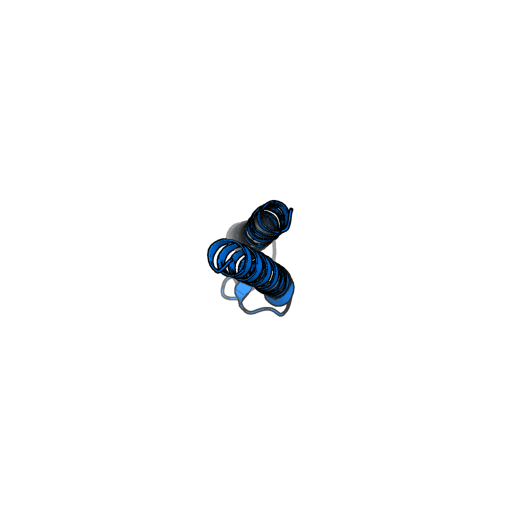 1
ATOM 579 C C . ASP A 1 71 ? -18.420 6.068 20.489 1.00 79.25 71 ASP A C 1
ATOM 581 O O . ASP A 1 71 ? -18.901 6.690 21.435 1.00 79.25 71 ASP A O 1
ATOM 585 N N . LEU A 1 72 ? -19.190 5.541 19.531 1.00 77.75 72 LEU A N 1
ATOM 586 C CA . LEU A 1 72 ? -20.650 5.668 19.492 1.00 77.75 72 LEU A CA 1
ATOM 587 C C . LEU A 1 72 ? -21.360 4.888 20.606 1.00 77.75 72 LEU A C 1
ATOM 589 O O . LEU A 1 72 ? -22.424 5.309 21.051 1.00 77.75 72 LEU A O 1
ATOM 593 N N . GLU A 1 73 ? -20.812 3.751 21.034 1.00 74.75 73 GLU A N 1
ATOM 594 C CA . GLU A 1 73 ? -21.348 2.960 22.147 1.00 74.75 73 GLU A CA 1
ATOM 595 C C . GLU A 1 73 ? -21.129 3.665 23.495 1.00 74.75 73 GLU A C 1
ATOM 597 O O . GLU A 1 73 ? -22.043 3.710 24.312 1.00 74.75 73 GLU A O 1
ATOM 602 N N . ILE A 1 74 ? -19.968 4.300 23.696 1.00 67.88 74 ILE A N 1
ATOM 603 C CA . ILE A 1 74 ? -19.666 5.080 24.909 1.00 67.88 74 ILE A CA 1
ATOM 604 C C . ILE A 1 74 ? -20.538 6.341 25.006 1.00 67.88 74 ILE A C 1
ATOM 606 O O . ILE A 1 74 ? -20.958 6.699 26.097 1.00 67.88 74 ILE A O 1
ATOM 610 N N . ASN A 1 75 ? -20.843 6.999 23.883 1.00 60.94 75 ASN A N 1
ATOM 611 C CA . ASN A 1 75 ? -21.671 8.215 23.855 1.00 60.94 75 ASN A CA 1
ATOM 612 C C . ASN A 1 75 ? -23.188 7.965 23.992 1.00 60.94 75 ASN A C 1
ATOM 614 O O . ASN A 1 75 ? -23.967 8.917 23.982 1.00 60.94 75 ASN A O 1
ATOM 618 N N . LYS A 1 76 ? -23.629 6.702 24.053 1.00 58.69 76 LYS A N 1
ATOM 619 C CA . LYS A 1 76 ? -25.047 6.317 24.183 1.00 58.69 76 LYS A CA 1
ATOM 620 C C . LYS A 1 76 ? -25.461 5.914 25.606 1.00 58.69 76 LYS A C 1
ATOM 622 O O . LYS A 1 76 ? -26.642 5.623 25.797 1.00 58.69 76 LYS A O 1
ATOM 627 N N . GLY A 1 77 ? -24.527 5.865 26.558 1.00 47.34 77 GLY A N 1
ATOM 628 C CA . GLY A 1 77 ? -24.783 5.610 27.984 1.00 47.34 77 GLY A CA 1
ATOM 629 C C . GLY A 1 77 ? -24.663 6.879 28.809 1.00 47.34 77 GLY A C 1
ATOM 630 O O . GLY A 1 77 ? -25.405 6.976 29.810 1.00 47.34 77 GLY A O 1
#

Secondary structure (DSSP, 8-state):
-HHHHHHHHHHHHHHHHHHHHHHHHHHHHHHHTTSS-S-TT--GGGSGGGHHHHHHHHHHHHHHHHHHHHHHHHTT-